Protein AF-A0A518WA97-F1 (afdb_monomer)

Foldseek 3Di:
DDDDDDDDDPPDDDDDDDDDDDDDDDPPPPPVPPPDPDPDDPDDDDPCQVVQQVVQLVVVLVPAPASVQWDWPPWDWDDDDFKIKIKTKIWGQDPVRDTDIWIKIWIWGDPPVDIGTPDIDTDD

Sequence (124 aa):
MTEQPPAEQPATTSGSNTALAWLVGIGGLLALLCGMVALDGDDPPSDPGPDAERVCQDFVKKRLKAPASAEFTGITHTGYGSDYTVTGSVDAQNTFGATIRSTFTCQVRDAGDEWRLLSLTGLS

Solvent-accessible surface area (backbone atoms only — not comparable to full-atom values): 8209 Å² total; per-residue (Å²): 135,83,90,83,90,86,83,82,80,83,81,76,86,83,80,89,86,80,90,78,90,80,85,86,79,92,71,75,88,76,73,80,79,80,84,80,83,73,84,84,69,86,72,73,87,72,77,56,61,69,55,50,46,53,54,43,52,53,58,50,33,75,73,46,82,34,45,90,56,56,45,77,43,77,72,48,73,51,70,60,92,48,42,34,41,34,36,30,36,38,37,28,30,46,97,85,68,49,78,43,79,32,45,38,43,30,31,37,31,60,68,86,90,51,78,42,83,76,45,77,45,63,74,123

pLDDT: mean 77.25, std 23.74, range [33.81, 98.44]

Radius of gyration: 32.37 Å; Cα contacts (8 Å, |Δi|>4): 158; chains: 1; bounding box: 53×30×100 Å

Structure (mmCIF, N/CA/C/O backbone):
data_AF-A0A518WA97-F1
#
_entry.id   AF-A0A518WA97-F1
#
loop_
_atom_site.group_PDB
_atom_site.id
_atom_site.type_symbol
_atom_site.label_atom_id
_atom_site.label_alt_id
_atom_site.label_comp_id
_atom_site.label_asym_id
_atom_site.label_entity_id
_atom_site.label_seq_id
_atom_site.pdbx_PDB_ins_code
_atom_site.Cartn_x
_atom_site.Cartn_y
_atom_site.Cartn_z
_atom_site.occupancy
_atom_site.B_iso_or_equiv
_atom_site.auth_seq_id
_atom_site.auth_comp_id
_atom_site.auth_asym_id
_atom_site.auth_atom_id
_atom_site.pdbx_PDB_model_num
ATOM 1 N N . MET A 1 1 ? 30.200 8.641 -83.239 1.00 39.41 1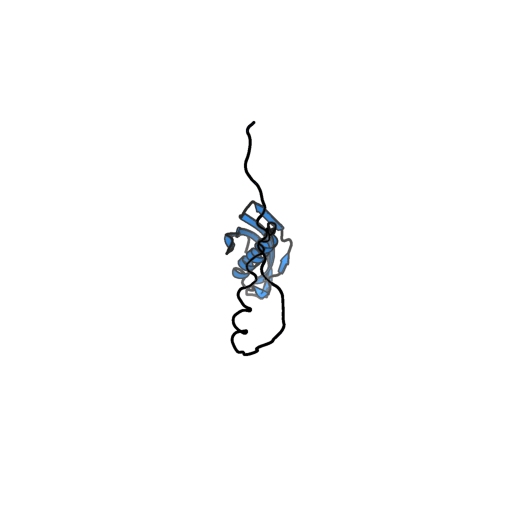 MET A N 1
ATOM 2 C CA . MET A 1 1 ? 30.282 9.222 -81.885 1.00 39.41 1 MET A CA 1
ATOM 3 C C . MET A 1 1 ? 29.100 8.624 -81.137 1.00 39.41 1 MET A C 1
ATOM 5 O O . MET A 1 1 ? 27.984 8.904 -81.537 1.00 39.41 1 MET A O 1
ATOM 9 N N . THR A 1 2 ?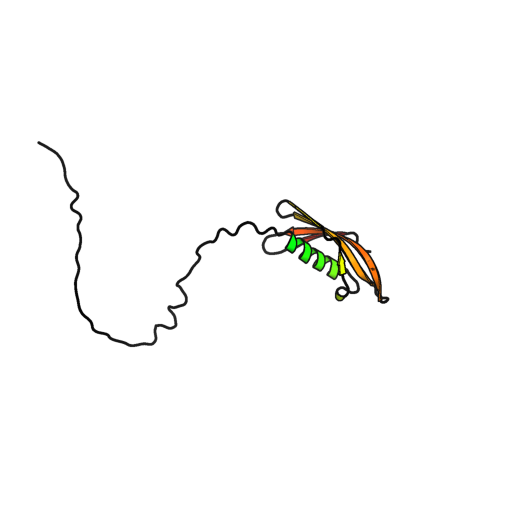 29.276 7.429 -80.570 1.00 42.25 2 THR A N 1
ATOM 10 C CA . THR A 1 2 ? 29.559 7.190 -79.137 1.00 42.25 2 THR A CA 1
ATOM 11 C C . THR A 1 2 ? 28.432 7.664 -78.214 1.00 42.25 2 THR A C 1
ATOM 13 O O . THR A 1 2 ? 28.101 8.842 -78.238 1.00 42.25 2 THR A O 1
ATOM 16 N N . GLU A 1 3 ? 27.961 6.707 -77.393 1.00 38.56 3 GLU A N 1
ATOM 17 C CA . GLU A 1 3 ? 27.128 6.830 -76.173 1.00 38.56 3 GLU A CA 1
ATOM 18 C C . GLU A 1 3 ? 25.616 7.041 -76.421 1.00 38.56 3 GLU A C 1
ATOM 20 O O . GLU A 1 3 ? 25.234 7.909 -77.189 1.00 38.56 3 GLU A O 1
ATOM 25 N N . GLN A 1 4 ? 24.656 6.281 -75.868 1.00 41.81 4 GLN A N 1
ATOM 26 C CA . GLN A 1 4 ? 24.580 5.308 -74.761 1.00 41.81 4 GLN A CA 1
ATOM 27 C C . GLN A 1 4 ? 23.165 4.646 -74.815 1.00 41.81 4 GLN A C 1
ATOM 29 O O . GLN A 1 4 ? 22.234 5.326 -75.251 1.00 41.81 4 GLN A O 1
ATOM 34 N N . PRO A 1 5 ? 22.927 3.382 -74.398 1.00 45.28 5 PRO A N 1
ATOM 35 C CA . PRO A 1 5 ? 21.571 2.821 -74.240 1.00 45.28 5 PRO A CA 1
ATOM 36 C C . PRO A 1 5 ? 21.136 2.830 -72.746 1.00 45.28 5 PRO A C 1
ATOM 38 O O . PRO A 1 5 ? 21.974 3.093 -71.884 1.00 45.28 5 PRO A O 1
ATOM 41 N N . PRO A 1 6 ? 19.929 2.366 -72.366 1.00 52.34 6 PRO A N 1
ATOM 42 C CA . PRO A 1 6 ? 18.590 2.830 -72.748 1.00 52.34 6 PRO A CA 1
ATOM 43 C C . PRO A 1 6 ? 17.695 3.061 -71.496 1.00 52.34 6 PRO A C 1
ATOM 45 O O . PRO A 1 6 ? 17.954 2.516 -70.427 1.00 52.34 6 PRO A O 1
ATOM 48 N N . ALA A 1 7 ? 16.584 3.792 -71.617 1.00 41.53 7 ALA A N 1
ATOM 49 C CA . ALA A 1 7 ? 15.485 3.692 -70.644 1.00 41.53 7 ALA A CA 1
ATOM 50 C C . ALA A 1 7 ? 14.134 3.979 -71.314 1.00 41.53 7 ALA A C 1
ATOM 52 O O . ALA A 1 7 ? 13.473 4.977 -71.037 1.00 41.53 7 ALA A O 1
ATOM 53 N N . GLU A 1 8 ? 13.726 3.091 -72.221 1.00 40.47 8 GLU A N 1
ATOM 54 C CA . GLU A 1 8 ? 12.309 2.924 -72.539 1.00 40.47 8 GLU A CA 1
ATOM 55 C C . GLU A 1 8 ? 11.628 2.271 -71.335 1.00 40.47 8 GLU A C 1
ATOM 57 O O . GLU A 1 8 ? 12.031 1.206 -70.869 1.00 40.47 8 GLU A O 1
ATOM 62 N N . GLN A 1 9 ? 10.602 2.933 -70.809 1.00 48.91 9 GLN A N 1
ATOM 63 C CA . GLN A 1 9 ? 9.675 2.338 -69.861 1.00 48.91 9 GLN A CA 1
ATOM 64 C C . GLN A 1 9 ? 8.784 1.350 -70.627 1.00 48.91 9 GLN A C 1
ATOM 66 O O . GLN A 1 9 ? 8.048 1.799 -71.509 1.00 48.91 9 GLN A O 1
ATOM 71 N N . PRO A 1 10 ? 8.744 0.043 -70.311 1.00 44.16 10 PRO A N 1
ATOM 72 C CA . PRO A 1 10 ? 7.655 -0.777 -70.797 1.00 44.16 10 PRO A CA 1
ATOM 73 C C . PRO A 1 10 ? 6.456 -0.561 -69.875 1.00 44.16 10 PRO A C 1
ATOM 75 O O . PRO A 1 10 ? 6.261 -1.247 -68.872 1.00 44.16 10 PRO A O 1
ATOM 78 N N . ALA A 1 11 ? 5.624 0.407 -70.251 1.00 49.31 11 ALA A N 1
ATOM 79 C CA . ALA A 1 11 ? 4.203 0.331 -69.970 1.00 49.31 11 ALA A CA 1
ATOM 80 C C . ALA A 1 11 ? 3.664 -0.954 -70.626 1.00 49.31 11 ALA A C 1
ATOM 82 O O . ALA A 1 11 ? 3.637 -1.080 -71.848 1.00 49.31 11 ALA A O 1
ATOM 83 N N . THR A 1 12 ? 3.245 -1.923 -69.819 1.00 36.84 12 THR A N 1
ATOM 84 C CA . THR A 1 12 ? 2.488 -3.101 -70.269 1.00 36.84 12 THR A CA 1
ATOM 85 C C . THR A 1 12 ? 1.097 -2.976 -69.648 1.00 36.84 12 THR A C 1
ATOM 87 O O . THR A 1 12 ? 0.913 -3.126 -68.449 1.00 36.84 12 THR A O 1
ATOM 90 N N . THR A 1 13 ? 0.167 -2.308 -70.331 1.00 41.44 13 THR A N 1
ATOM 91 C CA . THR A 1 13 ? -0.880 -2.900 -71.186 1.00 41.44 13 THR A CA 1
ATOM 92 C C . THR A 1 13 ? -1.342 -4.288 -70.757 1.00 41.44 13 THR A C 1
ATOM 94 O O . THR A 1 13 ? -0.673 -5.277 -71.029 1.00 41.44 13 THR A O 1
ATOM 97 N N . SER A 1 14 ? -2.547 -4.348 -70.197 1.00 36.38 14 SER A N 1
ATOM 98 C CA . SER A 1 14 ? -3.642 -5.253 -70.581 1.00 36.38 14 SER A CA 1
ATOM 99 C C . SER A 1 14 ? -4.802 -4.877 -69.656 1.00 36.38 14 SER A C 1
ATOM 101 O O . SER A 1 14 ? -4.633 -4.859 -68.447 1.00 36.38 14 SER A O 1
ATOM 103 N N . GLY A 1 15 ? -5.968 -4.428 -70.085 1.00 33.81 15 GLY A N 1
ATOM 104 C CA . GLY A 1 15 ? -6.762 -4.818 -71.233 1.00 33.81 15 GLY A CA 1
ATOM 105 C C . GLY A 1 15 ? -8.207 -4.604 -70.776 1.00 33.81 15 GLY A C 1
ATOM 106 O O . GLY A 1 15 ? -8.592 -5.008 -69.683 1.00 33.81 15 GLY A O 1
ATOM 107 N N . SER A 1 16 ? -8.954 -3.854 -71.571 1.00 42.88 16 SER A N 1
ATOM 108 C CA . SER A 1 16 ? -10.283 -3.333 -71.269 1.00 42.88 16 SER A CA 1
ATOM 109 C C . SER A 1 16 ? -11.366 -4.421 -71.191 1.00 42.88 16 SER A C 1
ATOM 111 O O . SER A 1 16 ? -11.339 -5.368 -71.969 1.00 42.88 16 SER A O 1
ATOM 113 N N . ASN A 1 17 ? -12.400 -4.123 -70.395 1.00 45.25 17 ASN A N 1
ATOM 114 C CA . ASN A 1 17 ? -13.831 -4.358 -70.654 1.00 45.25 17 ASN A CA 1
ATOM 115 C C . ASN A 1 17 ? -14.596 -5.567 -70.075 1.00 45.25 17 ASN A C 1
ATOM 117 O O . ASN A 1 17 ? -14.231 -6.731 -70.179 1.00 45.25 17 ASN A O 1
ATOM 121 N N . THR A 1 18 ? -15.818 -5.186 -69.678 1.00 39.53 18 THR A N 1
ATOM 122 C CA . THR A 1 18 ? -17.108 -5.895 -69.684 1.00 39.53 18 THR A CA 1
ATOM 123 C C . THR A 1 18 ? -17.492 -6.778 -68.500 1.00 39.53 18 THR A C 1
ATOM 125 O O . THR A 1 18 ? -16.959 -7.851 -68.256 1.00 39.53 18 THR A O 1
ATOM 128 N N . ALA A 1 19 ? -18.527 -6.273 -67.822 1.00 43.81 19 ALA A N 1
ATOM 129 C CA . ALA A 1 19 ? -19.559 -6.980 -67.089 1.00 43.81 19 ALA A CA 1
ATOM 130 C C . ALA A 1 19 ? -19.736 -8.454 -67.482 1.00 43.81 19 ALA A C 1
ATOM 132 O O . ALA A 1 19 ? -19.977 -8.756 -68.646 1.00 43.81 19 ALA A O 1
ATOM 133 N N . LEU A 1 20 ? -19.757 -9.331 -66.480 1.00 44.12 20 LEU A N 1
ATOM 134 C CA . LEU A 1 20 ? -20.903 -10.187 -66.171 1.00 44.12 20 LEU A CA 1
ATOM 135 C C . LEU A 1 20 ? -20.634 -10.913 -64.853 1.00 44.12 20 LEU A C 1
ATOM 137 O O . LEU A 1 20 ? -19.618 -11.575 -64.662 1.00 44.12 20 LEU A O 1
ATOM 141 N N . ALA A 1 21 ? -21.575 -10.726 -63.938 1.00 48.00 21 ALA A N 1
ATOM 142 C CA . ALA A 1 21 ? -21.678 -11.423 -62.677 1.00 48.00 21 ALA A CA 1
ATOM 143 C C . ALA A 1 21 ? -21.732 -12.940 -62.879 1.00 48.00 21 ALA A C 1
ATOM 145 O O . ALA A 1 21 ? -22.521 -13.405 -63.696 1.00 48.00 21 ALA A O 1
ATOM 146 N N . TRP A 1 22 ? -21.016 -13.687 -62.039 1.00 41.53 22 TRP A N 1
ATOM 147 C CA . TRP A 1 22 ? -21.488 -14.985 -61.569 1.00 41.53 22 TRP A CA 1
ATOM 148 C C . TRP A 1 22 ? -21.234 -15.102 -60.068 1.00 41.53 22 TRP A C 1
ATOM 150 O O . TRP A 1 22 ? -20.108 -15.075 -59.580 1.00 41.53 22 TRP A O 1
ATOM 160 N N . LEU A 1 23 ? -22.361 -15.131 -59.361 1.00 46.22 23 LEU A N 1
ATOM 161 C CA . LEU A 1 23 ? -22.532 -15.471 -57.958 1.00 46.22 23 LEU A CA 1
ATOM 162 C C . LEU A 1 23 ? -22.112 -16.921 -57.679 1.00 46.22 23 LEU A C 1
ATOM 164 O O . LEU A 1 23 ? -21.895 -17.711 -58.592 1.00 46.22 23 LEU A O 1
ATOM 168 N N . VAL A 1 24 ? -22.213 -17.248 -56.389 1.00 47.53 24 VAL A N 1
ATOM 169 C CA . VAL A 1 24 ? -22.146 -18.556 -55.725 1.00 47.53 24 VAL A CA 1
ATOM 170 C C . VAL A 1 24 ? -20.769 -18.755 -55.092 1.00 47.53 24 VAL A C 1
ATOM 172 O O . VAL A 1 24 ? -19.779 -18.987 -55.761 1.00 47.53 24 VAL A O 1
ATOM 175 N N . GLY A 1 25 ? -20.602 -18.623 -53.783 1.00 45.44 25 GLY A N 1
ATOM 176 C CA . GLY A 1 25 ? -21.569 -18.810 -52.710 1.00 45.44 25 GLY A CA 1
ATOM 177 C C . GLY A 1 25 ? -20.919 -19.745 -51.701 1.00 45.44 25 GLY A C 1
ATOM 178 O O . GLY A 1 25 ? -20.456 -20.816 -52.070 1.00 45.44 25 GLY A O 1
ATOM 179 N N . ILE A 1 26 ? -20.905 -19.334 -50.431 1.00 52.72 26 ILE A N 1
ATOM 180 C CA . ILE A 1 26 ? -20.506 -20.168 -49.281 1.00 52.72 26 ILE A CA 1
ATOM 181 C C . ILE A 1 26 ? -18.976 -20.348 -49.118 1.00 52.72 26 ILE A C 1
ATOM 183 O O . ILE A 1 26 ? -18.490 -21.381 -48.681 1.00 52.72 26 ILE A O 1
ATOM 187 N N . GLY A 1 27 ? -18.191 -19.306 -49.408 1.00 39.62 27 GLY A N 1
ATOM 188 C CA . GLY A 1 27 ? -16.775 -19.212 -48.992 1.00 39.62 27 GLY A CA 1
ATOM 189 C C . GLY A 1 27 ? -16.421 -17.915 -48.253 1.00 39.62 27 GLY A C 1
ATOM 190 O O . GLY A 1 27 ? -15.277 -17.704 -47.873 1.00 39.62 27 GLY A O 1
ATOM 191 N N . GLY A 1 28 ? -17.395 -17.019 -48.067 1.00 43.38 28 GLY A N 1
ATOM 192 C CA . GLY A 1 28 ? -17.174 -15.649 -47.587 1.00 43.38 28 GLY A CA 1
ATOM 193 C C . GLY A 1 28 ? -17.292 -15.445 -46.076 1.00 43.38 28 GLY A C 1
ATOM 194 O O . GLY A 1 28 ? -17.176 -14.312 -45.626 1.00 43.38 28 GLY A O 1
ATOM 195 N N . LEU A 1 29 ? -17.527 -16.501 -45.287 1.00 45.91 29 LEU A N 1
ATOM 196 C CA . LEU A 1 29 ? -17.665 -16.380 -43.826 1.00 45.91 29 LEU A CA 1
ATOM 197 C C . LEU A 1 29 ? -16.361 -16.672 -43.057 1.00 45.91 29 LEU A C 1
ATOM 199 O O . LEU A 1 29 ? -16.302 -16.472 -41.852 1.00 45.91 29 LEU A O 1
ATOM 203 N N . LEU A 1 30 ? -15.295 -17.097 -43.743 1.00 49.06 30 LEU A N 1
ATOM 204 C CA . LEU A 1 30 ? -14.002 -17.449 -43.131 1.00 49.06 30 LEU A CA 1
ATOM 205 C C . LEU A 1 30 ? -12.829 -16.562 -43.584 1.00 49.06 30 LEU A C 1
ATOM 207 O O . LEU A 1 30 ? -11.704 -16.772 -43.149 1.00 49.06 30 LEU A O 1
ATOM 211 N N . ALA A 1 31 ? -13.087 -15.540 -44.406 1.00 50.75 31 ALA A N 1
ATOM 212 C CA . ALA A 1 31 ? -12.076 -14.605 -44.916 1.00 50.75 31 ALA A CA 1
ATOM 213 C C . ALA A 1 31 ? -12.275 -13.157 -44.418 1.00 50.75 31 ALA A C 1
ATOM 215 O O . ALA A 1 31 ? -11.740 -12.219 -44.998 1.00 50.75 31 ALA A O 1
ATOM 216 N N . LEU A 1 32 ? -13.034 -12.976 -43.330 1.00 49.62 32 LEU A N 1
ATOM 217 C CA . LEU A 1 32 ? -13.201 -11.701 -42.613 1.00 49.62 32 LEU A CA 1
ATOM 218 C C . LEU A 1 32 ? -12.413 -11.658 -41.285 1.00 49.62 32 LEU A C 1
ATOM 220 O O . LEU A 1 32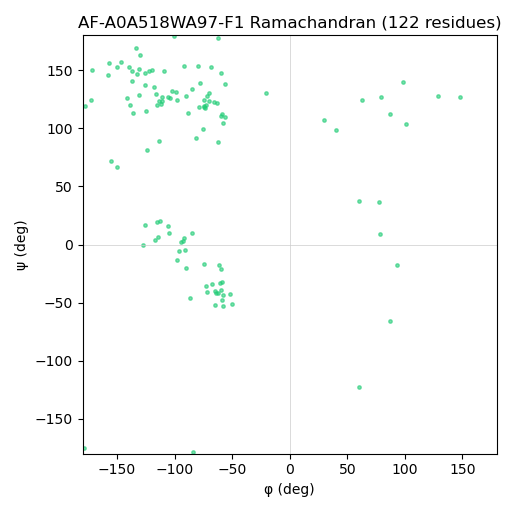 ? -12.575 -10.727 -40.506 1.00 49.62 32 LEU A O 1
ATOM 224 N N . LEU A 1 33 ? -11.539 -12.645 -41.035 1.00 51.78 33 LEU A N 1
ATOM 225 C CA . LEU A 1 33 ? -10.793 -12.809 -39.775 1.00 51.78 33 LEU A CA 1
ATOM 226 C C . LEU A 1 33 ? -9.261 -12.647 -39.880 1.00 51.78 33 LEU A C 1
ATOM 228 O O . LEU A 1 33 ? -8.575 -12.850 -38.886 1.00 51.78 33 LEU A O 1
ATOM 232 N N . CYS A 1 34 ? -8.696 -12.245 -41.027 1.00 53.00 34 CYS A N 1
ATOM 233 C CA . CYS A 1 34 ? -7.229 -12.137 -41.188 1.00 53.00 34 CYS A CA 1
ATOM 234 C C . CYS A 1 34 ? -6.709 -10.766 -41.662 1.00 53.00 34 CYS A C 1
ATOM 236 O O . CYS A 1 34 ? -5.575 -10.668 -42.114 1.00 53.00 34 CYS A O 1
ATOM 238 N N . GLY A 1 35 ? -7.509 -9.701 -41.574 1.00 47.59 35 GLY A N 1
ATOM 239 C CA . GLY A 1 35 ? -7.230 -8.444 -42.281 1.00 47.59 35 GLY A CA 1
ATOM 240 C C . GLY A 1 35 ? -6.883 -7.208 -41.450 1.00 47.59 35 GLY A C 1
ATOM 241 O O . GLY A 1 35 ? -7.073 -6.116 -41.972 1.00 47.59 35 GLY A O 1
ATOM 242 N N . MET A 1 36 ? -6.436 -7.314 -40.193 1.00 55.91 36 MET A N 1
ATOM 243 C CA . MET A 1 36 ? -5.936 -6.137 -39.456 1.00 55.91 36 MET A CA 1
ATOM 244 C C . MET A 1 36 ? -4.956 -6.539 -38.346 1.00 55.91 36 MET A C 1
ATOM 246 O O . MET A 1 36 ? -5.281 -6.530 -37.163 1.00 55.91 36 MET A O 1
ATOM 250 N N . VAL A 1 37 ? -3.750 -6.956 -38.734 1.00 50.12 37 VAL A N 1
ATOM 251 C CA . VAL A 1 37 ? -2.652 -7.179 -37.785 1.00 50.12 37 VAL A CA 1
ATOM 252 C C . VAL A 1 37 ? -1.898 -5.861 -37.616 1.00 50.12 37 VAL A C 1
ATOM 254 O O . VAL A 1 37 ? -1.318 -5.362 -38.575 1.00 50.12 37 VAL A O 1
ATOM 257 N N . ALA A 1 38 ? -2.015 -5.322 -36.401 1.00 48.56 38 ALA A N 1
ATOM 258 C CA . ALA A 1 38 ? -1.156 -4.363 -35.710 1.00 48.56 38 ALA A CA 1
ATOM 259 C C . ALA A 1 38 ? -0.570 -3.201 -36.534 1.00 48.56 38 ALA A C 1
ATOM 261 O O . ALA A 1 38 ? 0.486 -3.295 -37.151 1.00 48.56 38 ALA A O 1
ATOM 262 N N . LEU A 1 39 ? -1.230 -2.048 -36.435 1.00 45.81 39 LEU A N 1
ATOM 263 C CA . LEU A 1 39 ? -0.517 -0.775 -36.414 1.00 45.81 39 LEU A CA 1
ATOM 264 C C . LEU A 1 39 ? 0.099 -0.691 -35.007 1.00 45.81 39 LEU A C 1
ATOM 266 O O . LEU A 1 39 ? -0.641 -0.437 -34.059 1.00 45.81 39 LEU A O 1
ATOM 270 N N . ASP A 1 40 ? 1.388 -1.013 -34.855 1.00 52.97 40 ASP A N 1
ATOM 271 C CA . ASP A 1 40 ? 2.115 -0.894 -33.582 1.00 52.97 40 ASP A CA 1
ATOM 272 C C . ASP A 1 40 ? 2.050 0.560 -33.095 1.00 52.97 40 ASP A C 1
ATOM 274 O O . ASP A 1 40 ? 2.678 1.462 -33.657 1.00 52.97 40 ASP A O 1
ATOM 278 N N . GLY A 1 41 ? 1.212 0.796 -32.087 1.00 54.78 41 GLY A N 1
ATOM 279 C CA . GLY A 1 41 ? 1.209 2.032 -31.328 1.00 54.78 41 GLY A CA 1
ATOM 280 C C . GLY A 1 41 ? 2.350 1.979 -30.324 1.00 54.78 41 GLY A C 1
ATOM 281 O O . GLY A 1 41 ? 2.363 1.112 -29.457 1.00 54.78 41 GLY A O 1
ATOM 282 N N . ASP A 1 42 ? 3.302 2.900 -30.446 1.00 55.16 42 ASP A N 1
ATOM 283 C CA . ASP A 1 42 ? 4.225 3.257 -29.368 1.00 55.16 42 ASP A CA 1
ATOM 284 C C . ASP A 1 42 ? 3.377 3.824 -28.210 1.00 55.16 42 ASP A C 1
ATOM 286 O O . ASP A 1 42 ? 3.076 5.021 -28.166 1.00 55.16 42 ASP A O 1
ATOM 290 N N . ASP A 1 43 ? 2.891 2.959 -27.316 1.00 61.81 43 ASP A N 1
ATOM 291 C CA . ASP A 1 43 ? 2.199 3.396 -26.108 1.00 61.81 43 ASP A CA 1
ATOM 292 C C . ASP A 1 43 ? 3.212 4.140 -25.219 1.00 61.81 43 ASP A C 1
ATOM 294 O O . ASP A 1 43 ? 4.260 3.583 -24.868 1.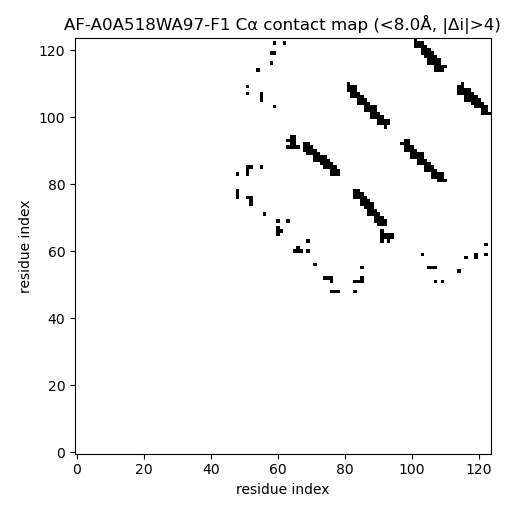00 61.81 43 ASP A O 1
ATOM 298 N N . PRO A 1 44 ? 2.954 5.411 -24.852 1.00 60.53 44 PRO A N 1
ATOM 299 C CA . PRO A 1 44 ? 3.822 6.120 -23.927 1.00 60.53 44 PRO A CA 1
ATOM 300 C C . PRO A 1 44 ? 3.868 5.357 -22.597 1.00 60.53 44 PRO A C 1
ATOM 302 O O . PRO A 1 44 ? 2.857 4.766 -22.209 1.00 60.53 44 PRO A O 1
ATOM 305 N N . PRO A 1 45 ? 5.000 5.385 -21.869 1.00 61.47 45 PRO A N 1
ATOM 306 C CA . PRO A 1 45 ? 5.112 4.690 -20.595 1.00 61.47 45 PRO A CA 1
ATOM 307 C C . PRO A 1 45 ? 4.006 5.177 -19.655 1.00 61.47 45 PRO A C 1
ATOM 309 O O . PRO A 1 45 ? 4.005 6.328 -19.214 1.00 61.47 45 PRO A O 1
ATOM 312 N N . SER A 1 46 ? 3.041 4.302 -19.384 1.00 69.25 46 SER A N 1
ATOM 313 C CA . SER A 1 46 ? 2.023 4.507 -18.365 1.00 69.25 46 SER A CA 1
ATOM 314 C C . SER A 1 46 ? 2.728 4.579 -17.018 1.00 69.25 46 SER A C 1
ATOM 316 O O . SER A 1 46 ? 3.439 3.641 -16.672 1.00 69.25 46 SER A O 1
ATOM 318 N N . ASP A 1 47 ? 2.562 5.679 -16.279 1.00 76.12 47 ASP A N 1
ATOM 319 C CA . ASP A 1 47 ? 3.033 5.772 -14.895 1.00 76.12 47 ASP A CA 1
ATOM 320 C C . ASP A 1 47 ? 2.330 4.681 -14.073 1.00 76.12 47 ASP A C 1
ATOM 322 O O . ASP A 1 47 ? 1.116 4.774 -13.872 1.00 76.12 47 ASP A O 1
ATOM 326 N N . PRO A 1 48 ? 3.036 3.633 -13.613 1.00 79.62 48 PRO A N 1
ATOM 327 C CA . PRO A 1 48 ? 2.406 2.527 -12.912 1.00 79.62 48 PRO A CA 1
ATOM 328 C C . PRO A 1 48 ? 2.242 2.837 -11.412 1.00 79.62 48 PRO A C 1
ATOM 330 O O . PRO A 1 48 ? 1.858 1.961 -10.638 1.00 79.62 48 PRO A O 1
ATOM 333 N N . GLY A 1 49 ? 2.487 4.081 -10.975 1.00 83.69 49 GLY A N 1
ATOM 334 C CA . GLY A 1 49 ? 2.241 4.550 -9.610 1.00 83.69 49 GLY A CA 1
ATOM 335 C C . GLY A 1 49 ? 0.834 4.230 -9.075 1.00 83.69 49 GLY A C 1
ATOM 336 O O . GLY A 1 49 ? 0.729 3.612 -8.012 1.00 83.69 49 GLY A O 1
ATOM 337 N N . PRO A 1 50 ? -0.259 4.553 -9.796 1.00 88.19 50 PRO A N 1
ATOM 338 C CA . PRO A 1 50 ? -1.620 4.193 -9.385 1.00 88.19 50 PRO A CA 1
ATOM 339 C C . PRO A 1 50 ? -1.849 2.678 -9.254 1.00 88.19 50 PRO A C 1
ATOM 341 O O . PRO A 1 50 ? -2.591 2.230 -8.375 1.00 88.19 50 PRO A O 1
ATOM 344 N N . ASP A 1 51 ? -1.192 1.869 -10.089 1.00 93.94 51 ASP A N 1
ATOM 345 C CA . ASP A 1 51 ? -1.24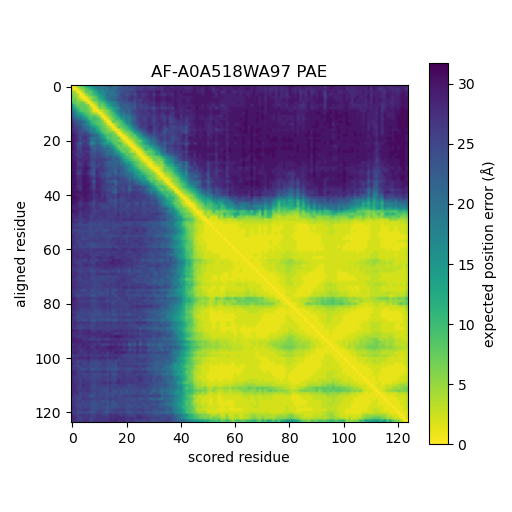7 0.411 -9.976 1.00 93.94 51 ASP A CA 1
ATOM 346 C C . ASP A 1 51 ? -0.474 -0.095 -8.757 1.00 93.94 51 ASP A C 1
ATOM 348 O O . ASP A 1 51 ? -0.986 -0.950 -8.025 1.00 93.94 51 ASP A O 1
ATOM 352 N N . ALA A 1 52 ? 0.697 0.482 -8.467 1.00 95.62 52 ALA A N 1
ATOM 353 C CA . ALA A 1 52 ? 1.458 0.187 -7.258 1.00 95.62 52 ALA A CA 1
ATOM 354 C C . ALA A 1 52 ? 0.627 0.469 -5.998 1.00 95.62 52 ALA A C 1
ATOM 356 O O . ALA A 1 52 ? 0.599 -0.355 -5.080 1.00 95.62 52 ALA A O 1
ATOM 357 N N . GLU A 1 53 ? -0.097 1.595 -5.955 1.00 97.00 53 GLU A N 1
ATOM 358 C CA . GLU A 1 53 ? -1.002 1.926 -4.850 1.00 97.00 53 GLU A CA 1
ATOM 359 C C . GLU A 1 53 ? -2.074 0.855 -4.657 1.00 97.00 53 GLU A C 1
ATOM 361 O O . GLU A 1 53 ? -2.220 0.319 -3.554 1.00 97.00 53 GLU A O 1
ATOM 366 N N . ARG A 1 54 ? -2.803 0.510 -5.723 1.00 97.25 54 ARG A N 1
ATOM 367 C CA . ARG A 1 54 ? -3.878 -0.489 -5.684 1.00 97.25 54 ARG A CA 1
ATOM 368 C C . ARG A 1 54 ? -3.363 -1.845 -5.211 1.00 97.25 54 ARG A C 1
ATOM 370 O O . ARG A 1 54 ? -3.937 -2.452 -4.307 1.00 97.25 54 ARG A O 1
ATOM 377 N N . VAL A 1 55 ? -2.252 -2.301 -5.778 1.00 97.38 55 VAL A N 1
ATOM 378 C CA . VAL A 1 55 ? -1.617 -3.573 -5.419 1.00 97.38 55 VAL A CA 1
ATOM 379 C C . VAL A 1 55 ? -1.169 -3.572 -3.958 1.00 97.38 55 VAL A C 1
ATOM 381 O O . VAL A 1 55 ? -1.375 -4.552 -3.236 1.00 97.38 55 VAL A O 1
ATOM 384 N N . CYS A 1 56 ? -0.599 -2.468 -3.482 1.00 98.06 56 CYS A N 1
ATOM 385 C CA . CYS A 1 56 ? -0.223 -2.329 -2.083 1.00 98.06 56 CYS A CA 1
ATOM 386 C C . CYS A 1 56 ? -1.430 -2.354 -1.144 1.00 98.06 56 CYS A C 1
ATOM 388 O O . CYS A 1 56 ? -1.3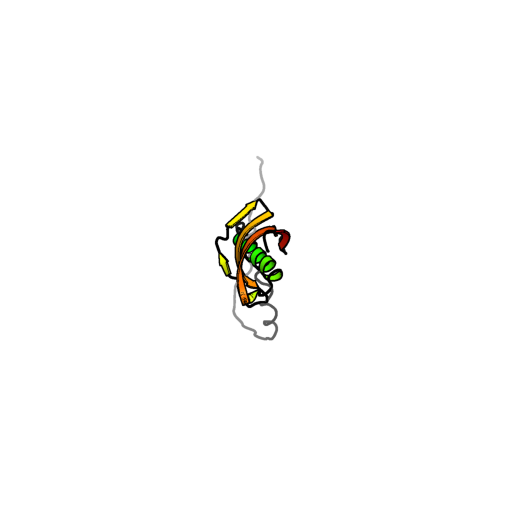81 -3.043 -0.123 1.00 98.06 56 CYS A O 1
ATOM 390 N N . GLN A 1 57 ? -2.533 -1.690 -1.495 1.00 98.19 57 GLN A N 1
ATOM 391 C CA . GLN A 1 57 ? -3.779 -1.782 -0.731 1.00 98.19 57 GLN A CA 1
ATOM 392 C C . GLN A 1 57 ? -4.293 -3.225 -0.668 1.00 98.19 57 GLN A C 1
ATOM 394 O O . GLN A 1 57 ? -4.719 -3.674 0.396 1.00 98.19 57 GLN A O 1
ATOM 399 N N . ASP A 1 58 ? -4.189 -3.992 -1.754 1.00 98.12 58 ASP A N 1
ATOM 400 C CA . ASP A 1 58 ? -4.565 -5.408 -1.766 1.00 98.12 58 ASP A CA 1
ATOM 401 C C . ASP A 1 58 ? -3.666 -6.254 -0.849 1.00 98.12 58 ASP A C 1
ATOM 403 O O . ASP A 1 58 ? -4.154 -7.120 -0.115 1.00 98.12 58 ASP A O 1
ATOM 407 N N . PHE A 1 59 ? -2.355 -5.998 -0.820 1.00 98.06 59 PHE A N 1
ATOM 408 C CA . PHE A 1 59 ? -1.440 -6.665 0.114 1.00 98.06 59 PHE A CA 1
ATOM 409 C C . PHE A 1 59 ? -1.672 -6.279 1.577 1.00 98.06 59 PHE A C 1
ATOM 411 O O . PHE A 1 59 ? -1.503 -7.131 2.457 1.00 98.06 59 PHE A O 1
ATOM 418 N N . VAL A 1 60 ? -2.067 -5.032 1.844 1.00 98.12 60 VAL A N 1
ATOM 419 C CA . VAL A 1 60 ? -2.484 -4.578 3.177 1.00 98.12 60 VAL A CA 1
ATOM 420 C C . VAL A 1 60 ? -3.760 -5.299 3.589 1.00 98.12 60 VAL A C 1
ATOM 422 O O . VAL A 1 60 ? -3.765 -5.950 4.631 1.00 98.12 60 VAL A O 1
ATOM 425 N N . LYS A 1 61 ? -4.801 -5.288 2.747 1.00 97.62 61 LYS A N 1
ATOM 426 C CA . LYS A 1 61 ? -6.080 -5.974 2.998 1.00 97.62 61 LYS A CA 1
ATOM 427 C C . LYS A 1 61 ? -5.885 -7.442 3.365 1.00 97.62 61 LYS A C 1
ATOM 429 O O . LYS A 1 61 ? -6.489 -7.904 4.326 1.00 97.62 61 LYS A O 1
ATOM 434 N N . LYS A 1 62 ? -4.988 -8.158 2.677 1.00 97.12 62 LYS A N 1
ATOM 435 C CA . LYS A 1 62 ? -4.653 -9.567 2.972 1.00 97.12 62 LYS A CA 1
ATOM 436 C C . LYS A 1 62 ? -4.100 -9.803 4.387 1.00 97.12 62 LYS A C 1
ATOM 438 O O . LYS A 1 62 ? -4.140 -10.936 4.855 1.00 97.12 62 LYS A O 1
ATOM 443 N N . ARG A 1 63 ? -3.569 -8.776 5.061 1.00 95.44 63 ARG A N 1
ATOM 444 C CA . ARG A 1 63 ? -3.038 -8.867 6.434 1.00 95.44 63 ARG A CA 1
ATOM 445 C C . ARG A 1 63 ? -4.023 -8.406 7.516 1.00 95.44 63 ARG A C 1
ATOM 447 O O . ARG A 1 63 ? -3.785 -8.683 8.690 1.00 95.44 63 ARG A O 1
ATOM 454 N N . LEU A 1 64 ? -5.114 -7.732 7.153 1.00 95.56 64 LEU A N 1
ATOM 455 C CA . LEU A 1 64 ? -6.098 -7.210 8.106 1.00 95.56 64 LEU A CA 1
ATOM 456 C C . LEU A 1 64 ? -7.059 -8.300 8.601 1.00 95.56 64 LEU A C 1
ATOM 458 O O . LEU A 1 64 ? -7.345 -9.266 7.896 1.00 95.56 64 LEU A O 1
ATOM 462 N N . LYS A 1 65 ? -7.606 -8.123 9.811 1.00 95.00 65 LYS A N 1
ATOM 463 C CA . LYS A 1 65 ? -8.629 -9.029 10.373 1.00 95.00 65 LYS A CA 1
ATOM 464 C C . LYS A 1 65 ? -9.988 -8.873 9.693 1.00 95.00 65 LYS A C 1
ATOM 466 O O . LYS A 1 65 ? -10.672 -9.871 9.486 1.00 95.00 65 LYS A O 1
ATOM 471 N N . ALA A 1 66 ? -10.341 -7.648 9.310 1.00 95.44 66 ALA A N 1
ATOM 472 C CA . ALA A 1 66 ? -11.543 -7.327 8.549 1.00 95.44 66 ALA A CA 1
ATOM 473 C C . ALA A 1 66 ? -11.171 -6.574 7.253 1.00 95.44 66 ALA A C 1
ATOM 475 O O . ALA A 1 66 ? -11.256 -5.350 7.198 1.00 95.44 66 ALA A O 1
ATOM 476 N N . PRO A 1 67 ? -10.751 -7.276 6.182 1.00 96.25 67 PRO A N 1
ATOM 477 C CA . PRO A 1 67 ? -10.281 -6.635 4.948 1.00 96.25 67 PRO A CA 1
ATOM 478 C C . PRO A 1 67 ? -11.320 -5.721 4.285 1.00 96.25 67 PRO A C 1
ATOM 480 O O . PRO A 1 67 ? -10.966 -4.719 3.671 1.00 96.25 67 PRO A O 1
ATOM 483 N N . ALA A 1 68 ? -12.605 -6.066 4.410 1.00 96.94 68 ALA A N 1
ATOM 484 C CA . ALA A 1 68 ? -13.709 -5.320 3.811 1.00 96.94 68 ALA A CA 1
ATOM 485 C C . ALA A 1 68 ? -14.027 -4.000 4.534 1.00 96.94 68 ALA A C 1
ATOM 487 O O . ALA A 1 68 ? -14.693 -3.152 3.954 1.00 96.94 68 ALA A O 1
ATOM 488 N N . SER A 1 69 ? -13.559 -3.811 5.773 1.00 97.06 69 SER A N 1
ATOM 489 C CA . SER A 1 69 ? -13.728 -2.551 6.507 1.00 97.06 69 SER A CA 1
ATOM 490 C C . SER A 1 69 ? -12.560 -1.583 6.308 1.00 97.06 69 SER A C 1
ATOM 492 O O . SER A 1 69 ? -12.465 -0.617 7.053 1.00 97.06 69 SER A O 1
ATOM 494 N N . ALA A 1 70 ? -11.603 -1.910 5.438 1.00 97.75 70 ALA A N 1
ATOM 495 C CA . ALA A 1 70 ? -10.371 -1.149 5.294 1.00 97.75 70 ALA A CA 1
ATOM 496 C C . ALA A 1 70 ? -10.619 0.167 4.548 1.00 97.75 70 ALA A C 1
ATOM 498 O O . ALA A 1 70 ? -10.984 0.154 3.371 1.00 97.75 70 ALA A O 1
ATOM 499 N N . GLU A 1 71 ? -10.349 1.285 5.212 1.00 98.31 71 GLU A N 1
ATOM 500 C CA . GLU A 1 71 ? -10.397 2.625 4.634 1.00 98.31 71 GLU A CA 1
ATOM 501 C C . GLU A 1 71 ? -8.983 3.199 4.557 1.00 98.31 71 GLU A C 1
ATOM 503 O O . GLU A 1 71 ? -8.278 3.310 5.559 1.00 98.31 71 GLU A O 1
ATOM 508 N N . PHE A 1 72 ? -8.546 3.531 3.345 1.00 98.00 72 PHE A N 1
ATOM 509 C CA . PHE A 1 72 ? -7.186 3.987 3.074 1.00 98.00 72 PHE A CA 1
ATOM 510 C C . PHE A 1 72 ? -7.145 5.510 2.976 1.00 98.00 72 PHE A C 1
ATOM 512 O O . PHE A 1 72 ? -7.938 6.112 2.254 1.00 98.00 72 PHE A O 1
ATOM 519 N N . THR A 1 73 ? -6.207 6.142 3.681 1.00 98.12 73 THR A N 1
ATOM 520 C CA . THR A 1 73 ? -6.051 7.604 3.687 1.00 98.12 73 THR A CA 1
ATOM 521 C C . THR A 1 73 ? -4.586 8.022 3.654 1.00 98.12 73 THR A C 1
ATOM 523 O O . THR A 1 73 ? -3.703 7.299 4.119 1.00 98.12 73 THR A O 1
ATOM 526 N N . GLY A 1 74 ? -4.323 9.213 3.104 1.00 97.06 74 GLY A N 1
ATOM 527 C CA . GLY A 1 74 ? -2.970 9.773 3.026 1.00 97.06 74 GLY A CA 1
ATOM 528 C C . GLY A 1 74 ? -2.007 8.897 2.226 1.00 97.06 74 GLY A C 1
ATOM 529 O O . GLY A 1 74 ? -0.860 8.739 2.633 1.00 97.06 74 GLY A O 1
ATOM 530 N N . ILE A 1 75 ? -2.500 8.279 1.148 1.00 97.62 75 ILE A N 1
ATOM 531 C CA . ILE A 1 75 ? -1.680 7.441 0.278 1.00 97.62 75 ILE A CA 1
ATOM 532 C C . ILE A 1 75 ? -0.708 8.325 -0.494 1.00 97.62 75 ILE A C 1
ATOM 534 O O . ILE A 1 75 ? -1.098 9.330 -1.085 1.00 97.62 75 ILE A O 1
ATOM 538 N N . THR A 1 76 ? 0.559 7.938 -0.471 1.00 96.38 76 THR A N 1
ATOM 539 C CA . THR A 1 76 ? 1.617 8.530 -1.283 1.00 96.38 76 THR A CA 1
ATOM 540 C C . THR A 1 76 ? 2.482 7.414 -1.837 1.00 96.38 76 THR A C 1
ATOM 542 O O . THR A 1 76 ? 2.811 6.475 -1.109 1.00 96.38 76 THR A O 1
ATOM 545 N N . HIS A 1 77 ? 2.909 7.536 -3.087 1.00 95.44 77 HIS A N 1
ATOM 546 C CA . HIS A 1 77 ? 3.865 6.616 -3.681 1.00 95.44 77 HIS A CA 1
ATOM 547 C C . HIS A 1 77 ? 5.102 7.360 -4.184 1.00 95.44 77 HIS A C 1
ATOM 549 O O . HIS A 1 77 ? 5.044 8.517 -4.596 1.00 95.44 77 HIS A O 1
ATOM 555 N N . THR A 1 78 ? 6.235 6.676 -4.147 1.00 94.75 78 THR A N 1
ATOM 556 C CA . THR A 1 78 ? 7.464 7.065 -4.833 1.00 94.75 78 THR A CA 1
ATOM 557 C C . THR A 1 78 ? 8.011 5.841 -5.550 1.00 94.75 78 THR A C 1
ATOM 559 O O . THR A 1 78 ? 7.854 4.716 -5.076 1.00 94.75 78 THR A O 1
ATOM 562 N N . GLY A 1 79 ? 8.639 6.029 -6.705 1.00 89.25 79 GLY A N 1
ATOM 563 C CA . GLY A 1 79 ? 9.195 4.913 -7.459 1.00 89.25 79 GLY A CA 1
ATOM 564 C C . GLY A 1 79 ? 10.311 5.343 -8.394 1.00 89.25 79 GLY A C 1
ATOM 565 O O . GLY A 1 79 ? 10.405 6.510 -8.777 1.00 89.25 79 GLY A O 1
ATOM 566 N N . TYR A 1 80 ? 11.174 4.390 -8.732 1.00 83.62 80 TYR A N 1
ATOM 567 C CA . TYR A 1 80 ? 12.193 4.538 -9.765 1.00 83.62 80 TYR A CA 1
ATOM 568 C C . TYR A 1 80 ? 12.321 3.229 -10.544 1.00 83.62 80 TYR A C 1
ATOM 570 O O . TYR A 1 80 ? 12.557 2.168 -9.961 1.00 83.62 80 TYR A O 1
ATOM 578 N N . GLY A 1 81 ? 12.190 3.305 -11.871 1.00 88.25 81 GLY A N 1
ATOM 579 C CA . GLY A 1 81 ? 12.158 2.117 -12.720 1.00 88.25 81 GLY A CA 1
ATOM 580 C C . GLY A 1 81 ? 10.985 1.213 -12.342 1.00 88.25 81 GLY A C 1
ATOM 581 O O . GLY A 1 81 ? 9.845 1.652 -12.348 1.00 88.25 81 GLY A O 1
ATOM 582 N N . SER A 1 82 ? 11.277 -0.038 -11.992 1.00 93.12 82 SER A N 1
ATOM 583 C CA . SER A 1 82 ? 10.278 -1.047 -11.622 1.00 93.12 82 SER A CA 1
ATOM 584 C C . SER A 1 82 ? 9.962 -1.110 -10.124 1.00 93.12 82 SER A C 1
ATOM 586 O O . SER A 1 82 ? 9.145 -1.927 -9.717 1.00 93.12 82 SER A O 1
ATOM 588 N N . ASP A 1 83 ? 10.648 -0.342 -9.274 1.00 95.62 83 ASP A N 1
ATOM 589 C CA . ASP A 1 83 ? 10.515 -0.425 -7.816 1.00 95.62 83 ASP A CA 1
ATOM 590 C C . ASP A 1 83 ? 9.697 0.735 -7.256 1.00 95.62 83 ASP A C 1
ATOM 592 O O . ASP A 1 83 ? 10.040 1.902 -7.459 1.00 95.62 83 ASP A O 1
ATOM 596 N N . TYR A 1 84 ? 8.658 0.404 -6.488 1.00 96.56 84 TYR A N 1
ATOM 597 C CA . TYR A 1 84 ? 7.717 1.358 -5.912 1.00 96.56 84 TYR A CA 1
ATOM 598 C C . TYR A 1 84 ? 7.611 1.183 -4.402 1.00 96.56 84 TYR A C 1
ATOM 600 O O . TYR A 1 84 ? 7.515 0.071 -3.880 1.00 96.56 84 TYR A O 1
ATOM 608 N N . THR A 1 85 ? 7.590 2.307 -3.694 1.00 97.62 85 THR A N 1
ATOM 609 C CA . THR A 1 85 ? 7.280 2.397 -2.270 1.00 97.62 85 THR A CA 1
ATOM 610 C C . THR A 1 85 ? 5.991 3.183 -2.099 1.00 97.62 85 THR A C 1
ATOM 612 O O . THR A 1 85 ? 5.916 4.351 -2.466 1.00 97.62 85 THR A O 1
ATOM 615 N N . VAL A 1 86 ? 4.984 2.550 -1.508 1.00 98.06 86 VAL A N 1
ATOM 616 C CA . VAL A 1 86 ? 3.692 3.145 -1.174 1.00 98.06 86 VAL A CA 1
ATOM 617 C C . VAL A 1 86 ? 3.580 3.246 0.339 1.00 98.06 86 VAL A C 1
ATOM 619 O O . VAL A 1 86 ? 3.733 2.254 1.054 1.00 98.06 86 VAL A O 1
ATOM 622 N N . THR A 1 87 ? 3.283 4.437 0.835 1.00 98.25 87 THR A N 1
ATOM 623 C CA . THR A 1 87 ? 3.023 4.693 2.251 1.00 98.25 87 THR A CA 1
ATOM 624 C C . THR A 1 87 ? 1.623 5.240 2.444 1.00 98.25 87 THR A C 1
ATOM 626 O O . THR A 1 87 ? 1.090 5.925 1.574 1.00 98.25 87 THR A O 1
ATOM 629 N N . GLY A 1 88 ? 1.026 4.960 3.596 1.00 98.06 88 GLY A N 1
ATOM 630 C CA . GLY A 1 88 ? -0.288 5.494 3.921 1.00 98.06 88 GLY A CA 1
ATOM 631 C C . GLY A 1 88 ? -0.789 5.075 5.291 1.00 98.06 88 GLY A C 1
ATOM 632 O O . GLY A 1 88 ? -0.085 4.433 6.072 1.00 98.06 88 GLY A O 1
ATOM 633 N N . SER A 1 89 ? -2.025 5.459 5.586 1.00 98.19 89 SER A N 1
ATOM 634 C CA . SER A 1 89 ? -2.787 4.960 6.729 1.00 98.19 89 SER A CA 1
ATOM 635 C C . SER A 1 89 ? -3.912 4.048 6.260 1.00 98.19 89 SER A C 1
ATOM 637 O O . SER A 1 89 ? -4.474 4.246 5.183 1.00 98.19 89 SER A O 1
ATOM 639 N N . VAL A 1 90 ? -4.260 3.081 7.099 1.00 98.31 90 VAL A N 1
ATOM 640 C CA . VAL A 1 90 ? -5.453 2.259 6.954 1.00 98.31 90 VAL A CA 1
ATOM 641 C C . VAL A 1 90 ? -6.205 2.218 8.278 1.00 98.31 90 VAL A C 1
ATOM 643 O O . VAL A 1 90 ? -5.622 1.926 9.322 1.00 98.31 90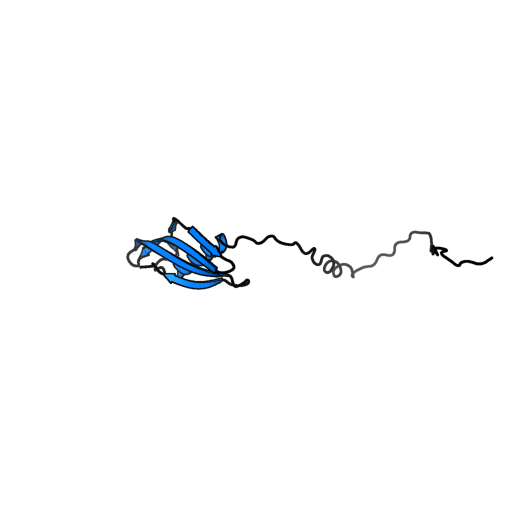 VAL A O 1
ATOM 646 N N . ASP A 1 91 ? -7.493 2.519 8.221 1.00 98.12 91 ASP A N 1
ATOM 647 C CA . ASP A 1 91 ? -8.434 2.322 9.315 1.00 98.12 91 ASP A CA 1
ATOM 648 C C . ASP A 1 91 ? -9.180 1.007 9.063 1.00 98.12 91 ASP A C 1
ATOM 650 O O . ASP A 1 91 ? -9.739 0.801 7.986 1.00 98.12 91 ASP A O 1
ATOM 654 N N . ALA A 1 92 ? -9.146 0.071 10.013 1.00 97.75 92 ALA A N 1
ATOM 655 C CA . ALA A 1 92 ? -9.799 -1.229 9.862 1.00 97.75 92 ALA A CA 1
ATOM 656 C C . ALA A 1 92 ? -10.262 -1.814 11.198 1.00 97.75 92 ALA A C 1
ATOM 658 O O . ALA A 1 92 ? -9.687 -1.542 12.253 1.00 97.75 92 ALA A O 1
ATOM 659 N N . GLN A 1 93 ? -11.299 -2.650 11.160 1.00 97.25 93 GLN A N 1
ATOM 660 C CA . GLN A 1 93 ? -11.821 -3.298 12.356 1.00 97.25 93 GLN A CA 1
ATOM 661 C C . GLN A 1 93 ? -10.948 -4.485 12.784 1.00 97.25 93 GLN A C 1
ATOM 663 O O . GLN A 1 93 ? -10.500 -5.299 11.968 1.00 97.25 93 GLN A O 1
ATOM 668 N N . ASN A 1 94 ? -10.734 -4.605 14.094 1.00 92.75 94 ASN A N 1
ATOM 669 C CA . ASN A 1 94 ? -10.160 -5.798 14.711 1.00 92.75 94 ASN A CA 1
ATOM 670 C C . ASN A 1 94 ? -11.237 -6.872 14.974 1.00 92.75 94 ASN A C 1
ATOM 672 O O . ASN A 1 94 ? -12.418 -6.683 14.690 1.00 92.75 94 ASN A O 1
ATOM 676 N N . THR A 1 95 ? -10.842 -8.005 15.564 1.00 92.81 95 THR A N 1
ATOM 677 C CA . THR A 1 95 ? -11.762 -9.117 15.882 1.00 92.81 95 THR A CA 1
ATOM 678 C C . THR A 1 95 ? -12.889 -8.733 16.857 1.00 92.81 95 THR A C 1
ATOM 680 O O . THR A 1 95 ? -13.892 -9.434 16.933 1.00 92.81 95 THR A O 1
ATOM 683 N N . PHE A 1 96 ? -12.753 -7.626 17.591 1.00 93.81 96 PHE A N 1
ATOM 684 C CA . PHE A 1 96 ? -13.759 -7.118 18.528 1.00 93.81 96 PHE A CA 1
ATOM 685 C C . PHE A 1 96 ? -14.686 -6.058 17.906 1.00 93.81 96 PHE A C 1
ATOM 687 O O . PHE A 1 96 ? -15.537 -5.519 18.608 1.00 93.81 96 PHE A O 1
ATOM 694 N N . GLY A 1 97 ? -14.524 -5.738 16.616 1.00 93.44 97 GLY A N 1
ATOM 695 C CA . GLY A 1 97 ? -15.326 -4.728 15.914 1.00 93.44 97 GLY A CA 1
ATOM 696 C C . GLY A 1 97 ? -14.916 -3.279 16.196 1.00 93.44 97 GLY A C 1
ATOM 697 O O . GLY A 1 97 ? -15.619 -2.354 15.803 1.00 93.44 97 GLY A O 1
ATOM 698 N N . ALA A 1 98 ? -13.786 -3.054 16.872 1.00 95.94 98 ALA A N 1
ATOM 699 C CA . ALA A 1 98 ? -13.247 -1.712 17.067 1.00 95.94 98 ALA A CA 1
ATOM 700 C C . ALA A 1 98 ? -12.392 -1.300 15.863 1.00 95.94 98 ALA A C 1
ATOM 702 O O . ALA A 1 98 ? -11.540 -2.077 15.425 1.00 95.94 98 ALA A O 1
ATOM 703 N N . THR A 1 99 ? -12.584 -0.075 15.366 1.00 96.81 99 THR A N 1
ATOM 704 C CA . THR A 1 99 ? -11.741 0.514 14.316 1.00 96.81 99 THR A CA 1
ATOM 705 C C . THR A 1 99 ? -10.390 0.930 14.890 1.00 96.81 99 THR A C 1
ATOM 707 O O . THR A 1 99 ? -10.324 1.706 15.844 1.00 96.81 99 THR A O 1
ATOM 710 N N . ILE A 1 100 ? -9.312 0.419 14.297 1.00 96.00 100 ILE A N 1
ATOM 711 C CA . ILE A 1 100 ? -7.927 0.754 14.626 1.00 96.00 100 ILE A CA 1
ATOM 712 C C . ILE A 1 100 ? -7.272 1.373 13.397 1.00 96.00 100 ILE A C 1
ATOM 714 O O . ILE A 1 100 ? -7.405 0.853 12.288 1.00 96.00 100 ILE A O 1
ATOM 718 N N . ARG A 1 101 ? -6.534 2.461 13.628 1.00 97.00 101 ARG A N 1
ATOM 719 C CA . ARG A 1 101 ? -5.682 3.092 12.626 1.00 97.00 101 ARG A CA 1
ATOM 720 C C . ARG A 1 101 ? -4.280 2.508 12.670 1.00 97.00 101 ARG A C 1
ATOM 722 O O . ARG A 1 101 ? -3.632 2.560 13.714 1.00 97.00 101 ARG A O 1
ATOM 729 N N . SER A 1 102 ? -3.779 2.062 11.527 1.00 96.94 102 SER A N 1
ATOM 730 C CA . SER A 1 102 ? -2.382 1.666 11.346 1.00 96.94 102 SER A CA 1
ATOM 731 C C . SER A 1 102 ? -1.764 2.429 10.184 1.00 96.94 102 SER A C 1
ATOM 733 O O . SER A 1 102 ? -2.437 2.756 9.208 1.00 96.94 102 SER A O 1
ATOM 735 N N . THR A 1 103 ? -0.469 2.711 10.266 1.00 97.69 103 THR A N 1
ATOM 736 C CA . THR A 1 103 ? 0.300 3.166 9.106 1.00 97.69 103 THR A CA 1
ATOM 737 C C . THR A 1 103 ? 0.914 1.964 8.407 1.00 97.69 103 THR A C 1
ATOM 739 O O . THR A 1 103 ? 1.146 0.925 9.019 1.00 97.69 103 THR A O 1
ATOM 742 N N . PHE A 1 104 ? 1.166 2.074 7.111 1.00 98.12 104 PHE A N 1
ATOM 743 C CA . PHE A 1 104 ? 1.846 1.022 6.374 1.00 98.12 104 PHE A CA 1
ATOM 744 C C . PHE A 1 104 ? 2.895 1.596 5.433 1.00 98.12 104 PHE A C 1
ATOM 746 O O . PHE A 1 104 ? 2.736 2.691 4.890 1.00 98.12 104 PHE A O 1
ATOM 753 N N . THR A 1 105 ? 3.939 0.800 5.218 1.00 98.38 105 THR A N 1
ATOM 754 C CA . THR A 1 105 ? 4.926 0.994 4.157 1.00 98.38 105 THR A CA 1
ATOM 755 C C . THR A 1 105 ? 4.989 -0.284 3.340 1.00 98.38 105 THR A C 1
ATOM 757 O O . THR A 1 105 ? 5.378 -1.338 3.845 1.00 98.38 105 THR A O 1
ATOM 760 N N . CYS A 1 106 ? 4.590 -0.190 2.080 1.00 98.44 106 CYS A N 1
ATOM 761 C CA . CYS A 1 106 ? 4.527 -1.282 1.129 1.00 98.44 106 CYS A CA 1
ATOM 762 C C . CYS A 1 106 ? 5.550 -1.051 0.019 1.00 98.44 106 CYS A C 1
ATOM 764 O O . CYS A 1 106 ? 5.529 -0.017 -0.635 1.00 98.44 106 CYS A O 1
ATOM 766 N N . GLN A 1 107 ? 6.444 -2.008 -0.192 1.00 98.19 107 GLN A N 1
ATOM 767 C CA . GLN A 1 107 ? 7.406 -1.991 -1.287 1.00 98.19 107 GLN A CA 1
ATOM 768 C C . GLN A 1 107 ? 7.034 -3.090 -2.269 1.00 98.19 107 GLN A C 1
ATOM 770 O O . GLN A 1 107 ? 6.943 -4.261 -1.885 1.00 98.19 107 GLN A O 1
ATOM 775 N N . VAL A 1 108 ? 6.821 -2.715 -3.523 1.00 98.06 108 VAL A N 1
ATOM 776 C CA . VAL A 1 108 ? 6.443 -3.624 -4.603 1.00 98.06 108 VAL A CA 1
ATOM 777 C C . VAL A 1 108 ? 7.331 -3.401 -5.818 1.00 98.06 108 VAL A C 1
ATOM 779 O O . VAL A 1 108 ? 7.836 -2.302 -6.040 1.00 98.06 108 VAL A O 1
ATOM 782 N N . ARG A 1 109 ? 7.522 -4.464 -6.594 1.00 96.50 109 ARG A N 1
ATOM 783 C CA . ARG A 1 109 ? 8.213 -4.424 -7.879 1.00 96.50 109 ARG A CA 1
ATOM 784 C C . ARG A 1 109 ? 7.257 -4.797 -8.995 1.00 96.50 109 ARG A C 1
ATOM 786 O O . ARG A 1 109 ? 6.630 -5.855 -8.914 1.00 96.50 109 ARG A O 1
ATOM 793 N N . ASP A 1 110 ? 7.208 -3.965 -10.020 1.00 94.75 110 ASP A N 1
ATOM 794 C CA . ASP A 1 110 ? 6.589 -4.286 -11.296 1.00 94.75 110 ASP A CA 1
ATOM 795 C C . ASP A 1 110 ? 7.504 -5.246 -12.076 1.00 94.75 110 ASP A C 1
ATOM 797 O O . ASP A 1 110 ? 8.669 -4.941 -12.339 1.00 94.75 110 ASP A O 1
ATOM 801 N N . ALA A 1 111 ? 7.014 -6.446 -12.377 1.00 92.56 111 ALA A N 1
ATOM 802 C CA . ALA A 1 111 ? 7.719 -7.443 -13.179 1.00 92.56 111 ALA A CA 1
ATOM 803 C C . ALA A 1 111 ? 7.144 -7.562 -14.605 1.00 92.56 111 ALA A C 1
ATOM 805 O O . ALA A 1 111 ? 7.425 -8.549 -15.285 1.00 92.56 111 ALA A O 1
ATOM 806 N N . GLY A 1 112 ? 6.349 -6.586 -15.054 1.00 88.12 112 GLY A N 1
ATOM 807 C CA . GLY A 1 112 ? 5.685 -6.546 -16.357 1.00 88.12 112 GLY A CA 1
ATOM 808 C C . GLY A 1 112 ? 4.330 -7.248 -16.332 1.00 88.12 112 GLY A C 1
ATOM 809 O O . GLY A 1 112 ? 3.294 -6.604 -16.453 1.00 88.12 112 GLY A O 1
ATOM 810 N N . ASP A 1 113 ? 4.329 -8.566 -16.129 1.00 89.12 113 ASP A N 1
ATOM 811 C CA . ASP A 1 113 ? 3.090 -9.365 -16.110 1.00 89.12 113 ASP A CA 1
ATOM 812 C C . ASP A 1 113 ? 2.462 -9.476 -14.710 1.00 89.12 113 ASP A C 1
ATOM 814 O O . ASP A 1 113 ? 1.287 -9.814 -14.552 1.00 89.12 113 ASP A O 1
ATOM 818 N N . GLU A 1 114 ? 3.257 -9.237 -13.667 1.00 92.88 114 GLU A N 1
ATOM 819 C CA . GLU A 1 114 ? 2.844 -9.395 -12.276 1.00 92.88 114 GLU A CA 1
ATOM 820 C C . GLU A 1 114 ? 3.513 -8.371 -11.358 1.00 92.88 114 GLU A C 1
ATOM 822 O O . GLU A 1 114 ? 4.614 -7.885 -11.615 1.00 92.88 114 GLU A O 1
ATOM 827 N N . TRP A 1 115 ? 2.878 -8.123 -10.213 1.00 95.81 115 TRP A N 1
ATOM 828 C CA . TRP A 1 115 ? 3.464 -7.332 -9.140 1.00 95.81 115 TRP A CA 1
ATOM 829 C C . TRP A 1 115 ? 3.989 -8.219 -8.021 1.00 95.81 115 TRP A C 1
ATOM 831 O O . TRP A 1 115 ? 3.279 -9.077 -7.486 1.00 95.81 115 TRP A O 1
ATOM 841 N N . ARG A 1 116 ? 5.221 -7.956 -7.593 1.00 97.31 116 ARG A N 1
ATOM 842 C CA . ARG A 1 116 ? 5.880 -8.695 -6.516 1.00 97.31 116 ARG A CA 1
ATOM 843 C C . ARG A 1 116 ? 5.935 -7.863 -5.254 1.00 97.31 116 ARG A C 1
ATOM 845 O O . ARG A 1 116 ? 6.464 -6.757 -5.260 1.00 97.31 116 ARG A O 1
ATOM 852 N N . LEU A 1 117 ? 5.446 -8.420 -4.150 1.00 97.88 117 LEU A N 1
ATOM 853 C CA . LEU A 1 117 ? 5.640 -7.811 -2.840 1.00 97.88 117 LEU A CA 1
ATOM 854 C C . LEU A 1 117 ? 7.088 -8.014 -2.388 1.00 97.88 117 LEU A C 1
ATOM 856 O O . LEU A 1 117 ? 7.509 -9.146 -2.159 1.00 97.88 117 LEU A O 1
ATOM 860 N N . LEU A 1 118 ? 7.822 -6.919 -2.216 1.00 97.56 118 LEU A N 1
ATOM 861 C CA . LEU A 1 118 ? 9.170 -6.931 -1.652 1.00 97.56 118 LEU A CA 1
ATOM 862 C C . LEU A 1 118 ? 9.119 -6.864 -0.124 1.00 97.56 118 LEU A C 1
ATOM 864 O O . LEU A 1 118 ? 9.802 -7.620 0.562 1.00 97.56 118 LEU A O 1
ATOM 868 N N . SER A 1 119 ? 8.301 -5.960 0.420 1.00 98.06 119 SER A N 1
ATOM 869 C CA . SER A 1 119 ? 8.161 -5.769 1.865 1.00 98.06 119 SER A CA 1
ATOM 870 C C . SER A 1 119 ? 6.832 -5.103 2.215 1.00 98.06 119 SER A C 1
ATOM 872 O O . SER A 1 119 ? 6.344 -4.256 1.473 1.00 98.06 119 SER A O 1
ATOM 874 N N . LEU A 1 120 ? 6.249 -5.468 3.359 1.00 98.06 120 LEU A N 1
ATOM 875 C CA . LEU A 1 120 ? 5.123 -4.748 3.955 1.00 98.06 120 LEU A CA 1
ATOM 876 C C . LEU A 1 120 ? 5.318 -4.659 5.467 1.00 98.06 120 LEU A C 1
ATOM 878 O O . LEU A 1 120 ? 5.388 -5.690 6.138 1.00 98.06 120 LEU A O 1
ATOM 882 N N . THR A 1 121 ? 5.380 -3.439 5.993 1.00 97.81 121 THR A N 1
ATOM 883 C CA . THR A 1 121 ? 5.618 -3.151 7.414 1.00 97.81 121 THR A CA 1
ATOM 884 C C . THR A 1 121 ? 4.636 -2.105 7.951 1.00 97.81 121 THR A C 1
ATOM 886 O O . THR A 1 121 ? 3.898 -1.488 7.183 1.00 97.81 121 THR A O 1
ATOM 889 N N . GLY A 1 122 ? 4.605 -1.926 9.277 1.00 92.25 122 GLY A N 1
ATOM 890 C CA . GLY A 1 122 ? 3.802 -0.899 9.965 1.00 92.25 122 GLY A CA 1
ATOM 891 C C . GLY A 1 122 ? 2.411 -1.346 10.430 1.00 92.25 122 GLY A C 1
ATOM 892 O O . GLY A 1 122 ? 1.841 -0.722 11.319 1.00 92.25 122 GLY A O 1
ATOM 893 N N . LEU A 1 123 ? 1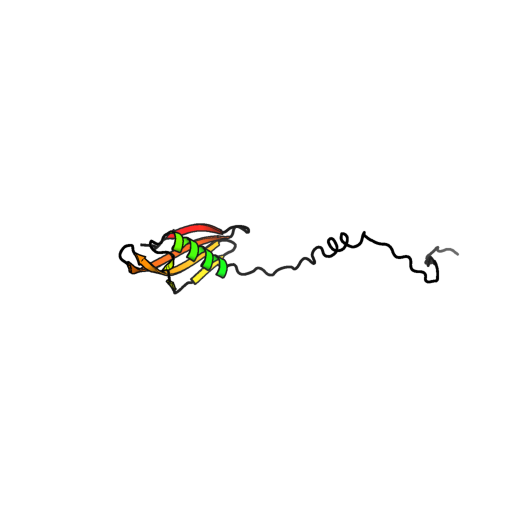.890 -2.455 9.898 1.00 90.38 123 LEU A N 1
ATOM 894 C CA . LEU A 1 123 ? 0.601 -3.009 10.322 1.00 90.38 123 LEU A CA 1
ATOM 895 C C . LEU A 1 123 ? 0.718 -3.639 11.717 1.00 90.38 123 LEU A C 1
ATOM 897 O O . LEU A 1 123 ? 1.598 -4.474 11.940 1.00 90.38 123 LEU A O 1
ATOM 901 N N . SER A 1 124 ? -0.168 -3.233 12.627 1.00 72.19 124 SER A N 1
ATOM 902 C CA . SER A 1 124 ? -0.187 -3.612 14.048 1.00 72.19 124 SER A CA 1
ATOM 903 C C . SER A 1 124 ? -1.482 -4.311 14.429 1.00 72.19 124 SER A C 1
ATOM 905 O O . SER A 1 124 ? -2.542 -3.738 14.092 1.00 72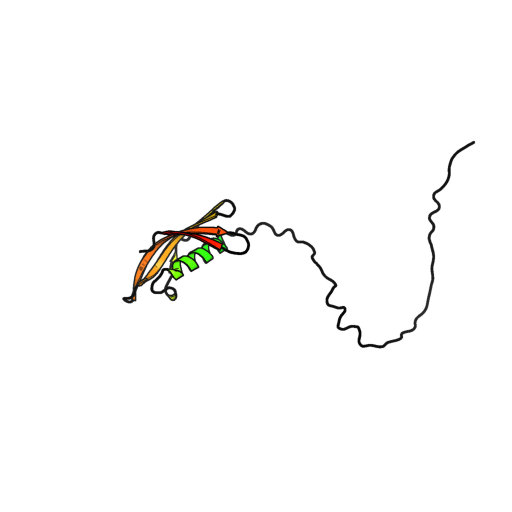.19 124 SER A O 1
#

Secondary structure (DSSP, 8-state):
-------------------------S-TTSSSSSS-------------HHHHHHHHHHHHHTTSSSGGG-EEEEEEEEEETTEEEEEEEEEEE-TTS-EEEEEEEEEEEE-SS-EEEEEEE---

Mean predicted aligned error: 15.56 Å

Nearest PDB structures (foldseek):
  2jq5-assembly1_A  TM=6.446E-01  e=4.294E-02  Rhodopseudomonas palustris
  3f14-assembly1_A-2  TM=6.533E-01  e=6.744E-02  Cytophaga hutchinsonii ATCC 33406
  3ebt-assembly1_A-2  TM=7.672E-01  e=2.926E-01  Burkholderia pseudomallei K96243
  6wf4-assembly1_A  TM=6.822E-01  e=2.926E-01  Streptomyces sp. RM-5-8
  3er7-assembly1_A  TM=4.978E-01  e=4.807E-02  Exiguobacterium sibiricum 255-15